Protein AF-A0A9W9MVW3-F1 (afdb_monomer)

Foldseek 3Di:
DDDPDPQCVQQVHDPLCPPQPLLVCCLVCQLVVNFQDDDFDADPVRATDDAFSDFAANPPPDPRSNPGHSGVVVNVVVVVVVVGHHDDDDDDDDDPVRSVVNSVSSVVSPPPDDPDDDDDDPDDDDDDDDDDDDDDDDDDDDDDDDPDDDDDDDDDDD

Sequence (158 aa):
MSLSDPLLDSYNCPAFLRCCNAYREYLVKTEAWELKLPLYTTNSAGEIIVYHGEVYCRVPGCKHNHVATSATNNLRQHLIRHGLHLPTSATGRLTQVRKDAAIRWYNSLFEAEEDDDEENSDEHDDAEDDHAGGNRAEEDDEEYAEDDDDEDYDEDDY

Secondary structure (DSSP, 8-state):
-----HHHHHTT--GGGTT-HHHHHHHHHHHTT---PPPPPB-TTSPBP--TT--S--STT-GGGSS--SSHHHHHHHHHHTT---PPPPPSPPPHHHHHHHHHHHHHTT--SSSS------------------------------------------

Organism: NCBI:txid2972119

Radius of gyration: 27.86 Å; Cα contacts (8 Å, |Δi|>4): 123; chains: 1; bounding box: 83×42×71 Å

Solvent-accessible surface area (backbone atoms only — not comparable to full-atom values): 10725 Å² total; per-residue (Å²): 132,87,79,79,53,71,73,48,66,66,40,65,52,48,78,85,48,74,82,35,64,43,51,53,48,52,55,55,30,25,56,68,68,72,48,84,73,68,72,78,50,62,49,99,86,67,24,44,64,77,53,81,70,44,25,55,41,61,56,87,93,45,79,36,42,47,41,70,36,63,28,38,68,56,36,55,56,52,41,46,75,73,71,49,55,60,65,81,81,80,85,76,84,83,52,68,70,61,51,53,52,29,52,52,54,40,44,59,78,70,70,76,89,81,90,86,83,83,80,87,75,92,75,89,80,91,78,90,82,92,80,88,86,79,92,79,90,79,90,77,89,84,86,86,81,84,83,84,77,87,79,88,85,81,84,90,84,136

Mean predicted aligned error: 15.28 Å

pLDDT: mean 78.99, std 17.85, range [40.34, 95.88]

Structure (mmCIF, N/CA/C/O backbone):
data_AF-A0A9W9MVW3-F1
#
_entry.id   AF-A0A9W9MVW3-F1
#
loop_
_atom_site.group_PDB
_atom_site.id
_atom_site.type_symbol
_atom_site.label_atom_id
_atom_site.label_alt_id
_atom_site.label_comp_id
_atom_site.label_asym_id
_atom_site.label_entity_id
_atom_site.label_seq_id
_atom_site.pdbx_PDB_ins_code
_atom_site.Cartn_x
_atom_site.Cartn_y
_atom_site.Cartn_z
_atom_site.occupancy
_atom_site.B_iso_or_equiv
_atom_site.auth_seq_id
_atom_site.auth_comp_id
_atom_site.auth_asym_id
_atom_site.auth_atom_id
_atom_site.pdbx_PDB_model_num
ATOM 1 N N . MET A 1 1 ? 12.558 25.563 -1.964 1.00 40.34 1 MET A N 1
ATOM 2 C CA . MET A 1 1 ? 12.762 25.140 -0.563 1.00 40.34 1 MET A CA 1
ATOM 3 C C . MET A 1 1 ? 11.754 24.042 -0.272 1.00 40.34 1 MET A C 1
ATOM 5 O O . MET A 1 1 ? 10.567 24.322 -0.361 1.00 40.34 1 MET A O 1
ATOM 9 N N . SER A 1 2 ? 12.194 22.798 -0.052 1.00 52.16 2 SER A N 1
ATOM 10 C CA . SER A 1 2 ? 11.273 21.706 0.298 1.00 52.16 2 SER A CA 1
ATOM 11 C C . SER A 1 2 ? 10.788 21.914 1.722 1.00 52.16 2 SER A C 1
ATOM 13 O O . SER A 1 2 ? 11.578 21.819 2.657 1.00 52.16 2 SER A O 1
ATOM 15 N N . LEU A 1 3 ? 9.505 22.223 1.870 1.00 53.84 3 LEU A N 1
ATOM 16 C CA . LEU A 1 3 ? 8.828 22.195 3.156 1.00 53.84 3 LEU A CA 1
ATOM 17 C C . LEU A 1 3 ? 8.681 20.723 3.540 1.00 53.84 3 LEU A C 1
ATOM 19 O O . LEU A 1 3 ? 7.892 19.994 2.940 1.00 53.84 3 LEU A O 1
ATOM 23 N N . SER A 1 4 ? 9.522 20.268 4.462 1.00 60.62 4 SER A N 1
ATOM 24 C CA . SER A 1 4 ? 9.394 18.948 5.065 1.00 60.62 4 SER A CA 1
ATOM 25 C C . SER A 1 4 ? 8.036 18.881 5.762 1.00 60.62 4 SER A C 1
ATOM 27 O O . SER A 1 4 ? 7.747 19.713 6.621 1.00 60.62 4 SER A O 1
ATOM 29 N N . ASP A 1 5 ? 7.187 17.943 5.350 1.00 71.69 5 ASP A N 1
ATOM 30 C CA . ASP A 1 5 ? 5.893 17.704 5.981 1.00 71.69 5 ASP A CA 1
ATOM 31 C C . ASP A 1 5 ? 6.130 16.816 7.219 1.00 71.69 5 ASP A C 1
ATOM 33 O O . ASP A 1 5 ? 6.525 15.655 7.049 1.00 71.69 5 ASP A O 1
ATOM 37 N N . PRO A 1 6 ? 5.935 17.328 8.453 1.00 73.31 6 PRO A N 1
ATOM 38 C CA . PRO A 1 6 ? 6.251 16.596 9.681 1.00 73.31 6 PRO A CA 1
ATOM 39 C C . PRO A 1 6 ? 5.527 15.250 9.782 1.00 73.31 6 PRO A C 1
ATOM 41 O O . PRO A 1 6 ? 6.050 14.309 10.379 1.00 73.31 6 PRO A O 1
ATOM 44 N N . LEU A 1 7 ? 4.341 15.148 9.172 1.00 75.19 7 LEU A N 1
ATOM 45 C CA . LEU A 1 7 ? 3.565 13.915 9.118 1.00 75.19 7 LEU A CA 1
ATOM 46 C C . LEU A 1 7 ? 4.308 12.845 8.307 1.00 75.19 7 LEU A C 1
ATOM 48 O O . LEU A 1 7 ? 4.457 11.707 8.745 1.00 75.19 7 LEU A O 1
ATOM 52 N N . LEU A 1 8 ? 4.822 13.215 7.133 1.00 76.12 8 LEU A N 1
ATOM 53 C CA . LEU A 1 8 ? 5.502 12.291 6.225 1.00 76.12 8 LEU A CA 1
ATOM 54 C C . LEU A 1 8 ? 6.859 11.831 6.765 1.00 76.12 8 LEU A C 1
ATOM 56 O O . LEU A 1 8 ? 7.265 10.691 6.523 1.00 76.12 8 LEU A O 1
ATOM 60 N N . ASP A 1 9 ? 7.547 12.690 7.509 1.00 74.38 9 ASP A N 1
ATOM 61 C CA . ASP A 1 9 ? 8.851 12.361 8.082 1.00 74.38 9 ASP A CA 1
ATOM 62 C C . ASP A 1 9 ? 8.751 11.380 9.268 1.00 74.38 9 ASP A C 1
ATOM 64 O O . ASP A 1 9 ? 9.684 10.609 9.496 1.00 74.38 9 ASP A O 1
ATOM 68 N N . SER A 1 10 ? 7.605 11.313 9.960 1.00 75.81 10 SER A N 1
ATOM 69 C CA . SER A 1 10 ? 7.355 10.353 11.052 1.00 75.81 10 SER A CA 1
ATOM 70 C C . SER A 1 10 ? 7.293 8.888 10.577 1.00 75.81 10 SER A C 1
ATOM 72 O O . SER A 1 10 ? 7.717 7.968 11.281 1.00 75.81 10 SER A O 1
ATOM 74 N N . TYR A 1 11 ? 6.815 8.653 9.350 1.00 77.00 11 TYR A N 1
ATOM 75 C CA . TYR A 1 11 ? 6.490 7.313 8.836 1.00 77.00 11 TYR A CA 1
ATOM 76 C C . TYR A 1 11 ? 7.541 6.713 7.889 1.00 77.00 11 TYR A C 1
ATOM 78 O O . TYR A 1 11 ? 7.239 5.778 7.146 1.00 77.00 11 TYR A O 1
ATOM 86 N N . ASN A 1 12 ? 8.771 7.246 7.873 1.00 82.38 12 ASN A N 1
ATOM 87 C CA . ASN A 1 12 ? 9.794 6.880 6.879 1.00 82.38 12 ASN A CA 1
ATOM 88 C C . ASN A 1 12 ? 9.239 6.924 5.439 1.00 82.38 12 ASN A C 1
ATOM 90 O O . ASN A 1 12 ? 9.456 6.001 4.646 1.00 82.38 12 ASN A O 1
ATOM 94 N N . CYS A 1 13 ? 8.485 7.983 5.113 1.00 86.12 13 CYS A N 1
ATOM 95 C CA . CYS A 1 13 ? 7.816 8.118 3.824 1.00 86.12 13 CYS A CA 1
ATOM 96 C C . CYS A 1 13 ? 8.815 7.989 2.656 1.00 86.12 13 CYS A C 1
ATOM 98 O O . CYS A 1 13 ? 9.792 8.747 2.587 1.00 86.12 13 CYS A O 1
ATOM 100 N N . PRO A 1 14 ? 8.579 7.068 1.702 1.00 88.50 14 PRO A N 1
ATOM 101 C CA . PRO A 1 14 ? 9.372 6.989 0.485 1.00 88.50 14 PRO A CA 1
ATOM 102 C C . PRO A 1 14 ? 9.363 8.314 -0.282 1.00 88.50 14 PRO A C 1
ATOM 104 O O . PRO A 1 14 ? 8.310 8.894 -0.530 1.00 88.50 14 PRO A O 1
ATOM 107 N N . ALA A 1 15 ? 10.533 8.766 -0.743 1.00 89.56 15 ALA A N 1
ATOM 108 C CA . ALA A 1 15 ? 10.671 10.070 -1.400 1.00 89.56 15 ALA A CA 1
ATOM 109 C C . ALA A 1 15 ? 9.714 10.271 -2.592 1.00 89.56 15 ALA A C 1
ATOM 111 O O . ALA A 1 15 ? 9.224 11.377 -2.796 1.00 89.56 15 ALA A O 1
ATOM 112 N N . PHE A 1 16 ? 9.410 9.206 -3.344 1.00 90.94 16 PHE A N 1
ATOM 113 C CA . PHE A 1 16 ? 8.503 9.268 -4.495 1.00 90.94 16 PHE A CA 1
ATOM 114 C C . PHE A 1 16 ? 7.023 9.455 -4.111 1.00 90.94 16 PHE A C 1
ATOM 116 O O . PHE A 1 16 ? 6.242 9.897 -4.944 1.00 90.94 16 PHE A O 1
ATOM 123 N N . LEU A 1 17 ? 6.641 9.158 -2.864 1.00 92.88 17 LEU A N 1
ATOM 124 C CA . LEU A 1 17 ? 5.278 9.349 -2.355 1.00 92.88 17 LEU A CA 1
ATOM 125 C C . LEU A 1 17 ? 5.074 10.716 -1.697 1.00 92.88 17 LEU A C 1
ATOM 127 O O . LEU A 1 17 ? 3.940 11.092 -1.419 1.00 92.88 17 LEU A O 1
ATOM 131 N N . ARG A 1 18 ? 6.134 11.508 -1.485 1.00 89.75 18 ARG A N 1
ATOM 132 C CA . ARG A 1 18 ? 6.011 12.832 -0.847 1.00 89.75 18 ARG A CA 1
ATOM 133 C C . ARG A 1 18 ? 5.135 13.811 -1.631 1.00 89.75 18 ARG A C 1
ATOM 135 O O . ARG A 1 18 ? 4.505 14.679 -1.027 1.00 89.75 18 ARG A O 1
ATOM 142 N N . CYS A 1 19 ? 5.080 13.661 -2.952 1.00 87.50 19 CYS A N 1
ATOM 143 C CA . CYS A 1 19 ? 4.240 14.470 -3.836 1.00 87.50 19 CYS A CA 1
ATOM 144 C C . CYS A 1 19 ? 2.888 13.809 -4.162 1.00 87.50 19 CYS A C 1
ATOM 146 O O . CYS A 1 19 ? 2.139 14.344 -4.969 1.00 87.50 19 CYS A O 1
ATOM 148 N N . CYS A 1 20 ? 2.575 12.649 -3.575 1.00 91.69 20 CYS A N 1
ATOM 149 C CA . CYS A 1 20 ? 1.311 11.952 -3.795 1.00 91.69 20 CYS A CA 1
ATOM 150 C C . CYS A 1 20 ? 0.286 12.400 -2.742 1.00 91.69 20 CYS A C 1
ATOM 152 O O . CYS A 1 20 ? 0.430 12.082 -1.560 1.00 91.69 20 CYS A O 1
ATOM 154 N N . ASN A 1 21 ? -0.749 13.136 -3.162 1.00 92.88 21 ASN A N 1
ATOM 155 C CA . ASN A 1 21 ? -1.808 13.598 -2.256 1.00 92.88 21 ASN A CA 1
ATOM 156 C C . ASN A 1 21 ? -2.607 12.428 -1.674 1.00 92.88 21 ASN A C 1
ATOM 158 O O . ASN A 1 21 ? -2.813 12.386 -0.464 1.00 92.88 21 ASN A O 1
ATOM 162 N N . ALA A 1 22 ? -2.942 11.428 -2.495 1.00 94.44 22 ALA A N 1
ATOM 163 C CA . ALA A 1 22 ? -3.638 10.228 -2.038 1.00 94.44 22 ALA A CA 1
ATOM 164 C C . ALA A 1 22 ? -2.871 9.491 -0.925 1.00 94.44 22 ALA A C 1
ATOM 166 O O . ALA A 1 22 ? -3.473 9.002 0.024 1.00 94.44 22 ALA A O 1
ATOM 167 N N . TYR A 1 23 ? -1.533 9.474 -0.966 1.00 94.69 23 TYR A N 1
ATOM 168 C CA . TYR A 1 23 ? -0.738 8.905 0.126 1.00 94.69 23 TYR A CA 1
ATOM 169 C C . TYR A 1 23 ? -0.901 9.683 1.442 1.00 94.69 23 TYR A C 1
ATOM 171 O O . TYR A 1 23 ? -1.016 9.081 2.509 1.00 94.69 23 TYR A O 1
ATOM 179 N N . ARG A 1 24 ? -0.937 11.021 1.382 1.00 92.19 24 ARG A N 1
ATOM 180 C CA . ARG A 1 24 ? -1.170 11.863 2.569 1.00 92.19 24 ARG A CA 1
ATOM 181 C C . ARG A 1 24 ? -2.562 11.626 3.142 1.00 92.19 24 ARG A C 1
ATOM 183 O O . ARG A 1 24 ? -2.697 11.437 4.348 1.00 92.19 24 ARG A O 1
ATOM 190 N N . GLU A 1 25 ? -3.573 11.587 2.281 1.00 94.00 25 GLU A N 1
ATOM 191 C CA . GLU A 1 25 ? -4.946 11.296 2.689 1.00 94.00 25 GLU A CA 1
ATOM 192 C C . GLU A 1 25 ? -5.083 9.900 3.287 1.00 94.00 25 GLU A C 1
ATOM 194 O O . GLU A 1 25 ? -5.740 9.742 4.311 1.00 94.00 25 GLU A O 1
ATOM 199 N N . TYR A 1 26 ? -4.411 8.903 2.711 1.00 94.94 26 TYR A N 1
ATOM 200 C CA . TYR A 1 26 ? -4.359 7.549 3.253 1.00 94.94 26 TYR A CA 1
ATOM 201 C C . TYR A 1 26 ? -3.841 7.537 4.696 1.00 94.94 26 TYR A C 1
ATOM 203 O O . TYR A 1 26 ? -4.440 6.871 5.538 1.00 94.94 26 TYR A O 1
ATOM 211 N N . LEU A 1 27 ? -2.784 8.294 5.011 1.00 93.38 27 LEU A N 1
ATOM 212 C CA . LEU A 1 27 ? -2.266 8.384 6.380 1.00 93.38 27 LEU A CA 1
ATOM 213 C C . LEU A 1 27 ? -3.302 8.991 7.335 1.00 93.38 27 LEU A C 1
ATOM 215 O O . LEU A 1 27 ? -3.652 8.380 8.341 1.00 93.38 27 LEU A O 1
ATOM 219 N N . VAL A 1 28 ? -3.836 10.162 6.987 1.00 92.56 28 VAL A N 1
ATOM 220 C CA . VAL A 1 28 ? -4.758 10.905 7.859 1.00 92.56 28 VAL A CA 1
ATOM 221 C C . VAL A 1 28 ? -6.084 10.165 8.039 1.00 92.56 28 VAL A C 1
ATOM 223 O O . VAL A 1 28 ? -6.513 9.927 9.167 1.00 92.56 28 VAL A O 1
ATOM 226 N N . LYS A 1 29 ? -6.726 9.753 6.941 1.00 93.81 29 LYS A N 1
ATOM 227 C CA . LYS A 1 29 ? -8.059 9.141 6.977 1.00 93.81 29 LYS A CA 1
ATOM 228 C C . LYS A 1 29 ? -8.038 7.732 7.570 1.00 93.81 29 LYS A C 1
ATOM 230 O O . LYS A 1 29 ? -9.004 7.340 8.219 1.00 93.81 29 LYS A O 1
ATOM 235 N N . THR A 1 30 ? -6.952 6.966 7.409 1.00 92.62 30 THR A N 1
ATOM 236 C CA . THR A 1 30 ? -6.856 5.643 8.056 1.00 92.62 30 THR A CA 1
ATOM 237 C C . THR A 1 30 ? -6.719 5.776 9.572 1.00 92.62 30 THR A C 1
ATOM 239 O O . THR A 1 30 ? -7.391 5.051 10.308 1.00 92.62 30 THR A O 1
ATOM 242 N N . GLU A 1 31 ? -5.892 6.712 10.051 1.00 91.06 31 GLU A N 1
ATOM 243 C CA . GLU A 1 31 ? -5.738 6.992 11.486 1.00 91.06 31 GLU A CA 1
ATOM 244 C C . GLU A 1 31 ? -7.036 7.535 12.107 1.00 91.06 31 GLU A C 1
ATOM 246 O O . GLU A 1 31 ? -7.389 7.161 13.226 1.00 91.06 31 GLU A O 1
ATOM 251 N N . ALA A 1 32 ? -7.785 8.347 11.354 1.00 92.00 32 ALA A N 1
ATOM 252 C CA . ALA A 1 32 ? -9.082 8.893 11.752 1.00 92.00 32 ALA A CA 1
ATOM 253 C C . ALA A 1 32 ? -10.256 7.899 11.657 1.00 92.00 32 ALA A C 1
ATOM 255 O O . ALA A 1 32 ? -11.366 8.246 12.049 1.00 92.00 32 ALA A O 1
ATOM 256 N N . TRP A 1 33 ? -10.031 6.666 11.183 1.00 90.44 33 TRP A N 1
ATOM 257 C CA . TRP A 1 33 ? -11.080 5.661 10.925 1.00 90.44 33 TRP A CA 1
ATOM 258 C C . TRP A 1 33 ? -12.087 6.061 9.830 1.00 90.44 33 TRP A C 1
ATOM 260 O O . TRP A 1 33 ? -13.163 5.475 9.722 1.00 90.44 33 TRP A O 1
ATOM 270 N N . GLU A 1 34 ? -11.725 7.028 8.992 1.00 92.06 34 GLU A N 1
ATOM 271 C CA . GLU A 1 34 ? -12.550 7.548 7.896 1.00 92.06 34 GLU A CA 1
ATOM 272 C C . GLU A 1 34 ? -12.309 6.799 6.578 1.00 92.06 34 GLU A C 1
ATOM 274 O O . GLU A 1 34 ? -13.133 6.863 5.669 1.00 92.06 34 GLU A O 1
ATOM 279 N N . LEU A 1 35 ? -11.200 6.059 6.471 1.00 91.44 35 LEU A N 1
ATOM 280 C CA . LEU A 1 35 ? -10.879 5.235 5.307 1.00 91.44 35 LEU A CA 1
ATOM 281 C C . LEU A 1 35 ? -11.019 3.746 5.622 1.00 91.44 35 LEU A C 1
ATOM 283 O O . LEU A 1 35 ? -10.341 3.208 6.500 1.00 91.44 35 LEU A O 1
ATOM 287 N N . LYS A 1 36 ? -11.857 3.052 4.846 1.00 89.75 36 LYS A N 1
ATOM 288 C CA . LYS A 1 36 ? -11.929 1.587 4.856 1.00 89.75 36 LYS A CA 1
ATOM 289 C C . LYS A 1 36 ? -10.895 1.029 3.886 1.00 89.75 36 LYS A C 1
ATOM 291 O O . LYS A 1 36 ? -11.045 1.154 2.675 1.00 89.75 36 LYS A O 1
ATOM 296 N N . LEU A 1 37 ? -9.850 0.397 4.415 1.00 92.06 37 LEU A N 1
ATOM 297 C CA . LEU A 1 37 ? -8.820 -0.204 3.572 1.00 92.06 37 LEU A CA 1
ATOM 298 C C . LEU A 1 37 ? -9.324 -1.494 2.903 1.00 92.06 37 LEU A C 1
ATOM 300 O O . LEU A 1 37 ? -9.917 -2.338 3.581 1.00 92.06 37 LEU A O 1
ATOM 304 N N . PRO A 1 38 ? -9.042 -1.695 1.603 1.00 93.12 38 PRO A N 1
ATOM 305 C CA . PRO A 1 38 ? -9.415 -2.914 0.902 1.00 93.12 38 PRO A CA 1
ATOM 306 C C . PRO A 1 38 ? -8.622 -4.115 1.424 1.00 93.12 38 PRO A C 1
ATOM 308 O O . PRO A 1 38 ? -7.483 -3.987 1.887 1.00 93.12 38 PRO A O 1
ATOM 311 N N . LEU A 1 39 ? -9.196 -5.310 1.290 1.00 92.50 39 LEU A N 1
ATOM 312 C CA . LEU A 1 39 ? -8.501 -6.552 1.625 1.00 92.50 39 LEU A CA 1
ATOM 313 C C . LEU A 1 39 ? -7.216 -6.721 0.800 1.00 92.50 39 LEU A C 1
ATOM 315 O O . LEU A 1 39 ? -7.035 -6.136 -0.271 1.00 92.50 39 LEU A O 1
ATOM 319 N N . TYR A 1 40 ? -6.297 -7.532 1.319 1.00 94.88 40 TYR A N 1
ATOM 320 C CA . TYR A 1 40 ? -5.069 -7.856 0.606 1.00 94.88 40 TYR A CA 1
ATOM 321 C C . TYR A 1 40 ? -5.365 -8.634 -0.679 1.00 94.88 40 TYR A C 1
ATOM 323 O O . TYR A 1 40 ? -6.052 -9.654 -0.658 1.00 94.88 40 TYR A O 1
ATOM 331 N N . THR A 1 41 ? -4.783 -8.176 -1.784 1.00 93.56 41 THR A N 1
ATOM 332 C CA . THR A 1 41 ? -4.707 -8.929 -3.036 1.00 93.56 41 THR A CA 1
ATOM 333 C C . THR A 1 41 ? -3.468 -9.822 -3.031 1.00 93.56 41 THR A C 1
ATOM 335 O O . THR A 1 41 ? -2.488 -9.555 -2.324 1.00 93.56 41 THR A O 1
ATOM 338 N N . THR A 1 42 ? -3.512 -10.903 -3.807 1.00 94.75 42 THR A N 1
ATOM 339 C CA . THR A 1 42 ? -2.396 -11.845 -3.953 1.00 94.75 42 THR A CA 1
ATOM 340 C C . THR A 1 42 ? -1.805 -11.782 -5.355 1.00 94.75 42 THR A C 1
ATOM 342 O O . THR A 1 42 ? -2.486 -11.446 -6.323 1.00 94.75 42 THR A O 1
ATOM 345 N N . ASN A 1 43 ? -0.507 -12.059 -5.462 1.00 92.62 43 ASN A N 1
ATOM 346 C CA . ASN A 1 43 ? 0.172 -12.222 -6.742 1.00 92.62 43 ASN A CA 1
ATOM 347 C C . ASN A 1 43 ? -0.094 -13.623 -7.332 1.00 92.62 43 ASN A C 1
ATOM 349 O O . ASN A 1 43 ? -0.757 -14.462 -6.723 1.00 92.62 43 ASN A O 1
ATOM 353 N N . SER A 1 44 ? 0.474 -13.908 -8.506 1.00 92.44 44 SER A N 1
ATOM 354 C CA . SER A 1 44 ? 0.355 -15.217 -9.167 1.00 92.44 44 SER A CA 1
ATOM 355 C C . SER A 1 44 ? 0.923 -16.394 -8.359 1.00 92.44 44 SER A C 1
ATOM 357 O O . SER A 1 44 ? 0.579 -17.538 -8.640 1.00 92.44 44 SER A O 1
ATOM 359 N N . ALA A 1 45 ? 1.764 -16.132 -7.356 1.00 92.12 45 ALA A N 1
ATOM 360 C CA . ALA A 1 45 ? 2.307 -17.132 -6.439 1.00 92.12 45 ALA A CA 1
ATOM 361 C C . ALA A 1 45 ? 1.461 -17.306 -5.158 1.00 92.12 45 ALA A C 1
ATOM 363 O O . ALA A 1 45 ? 1.840 -18.070 -4.274 1.00 92.12 45 ALA A O 1
ATOM 364 N N . GLY A 1 46 ? 0.324 -16.609 -5.036 1.00 92.50 46 GLY A N 1
ATOM 365 C CA . GLY A 1 46 ? -0.523 -16.639 -3.841 1.00 92.50 46 GLY A CA 1
ATOM 366 C C . GLY A 1 46 ? 0.038 -15.841 -2.658 1.00 92.50 46 GLY A C 1
ATOM 367 O O . GLY A 1 46 ? -0.451 -15.973 -1.538 1.00 92.50 46 GLY A O 1
ATOM 368 N N . GLU A 1 47 ? 1.059 -15.013 -2.880 1.00 94.88 47 GLU A N 1
ATOM 369 C CA . GLU A 1 47 ? 1.656 -14.165 -1.851 1.00 94.88 47 GLU A CA 1
ATOM 370 C C . GLU A 1 47 ? 0.967 -12.802 -1.822 1.00 94.88 47 GLU A C 1
ATOM 372 O O . GLU A 1 47 ? 0.612 -12.236 -2.857 1.00 94.88 47 GLU A O 1
ATOM 377 N N . ILE A 1 48 ? 0.818 -12.235 -0.630 1.00 95.25 48 ILE A N 1
ATOM 378 C CA . ILE A 1 48 ? 0.147 -10.952 -0.444 1.00 95.25 48 ILE A CA 1
ATOM 379 C C . ILE A 1 48 ? 0.987 -9.794 -0.974 1.00 95.25 48 ILE A C 1
ATOM 381 O O . ILE A 1 48 ? 2.179 -9.656 -0.673 1.00 95.25 48 ILE A O 1
ATOM 385 N N . ILE A 1 49 ? 0.324 -8.912 -1.719 1.00 94.00 49 ILE A N 1
ATOM 386 C CA . ILE A 1 49 ? 0.911 -7.689 -2.249 1.00 94.00 49 ILE A CA 1
ATOM 387 C C . ILE A 1 49 ? 0.822 -6.591 -1.187 1.00 94.00 49 ILE A C 1
ATOM 389 O O . ILE A 1 49 ? -0.261 -6.196 -0.756 1.00 94.00 49 ILE A O 1
ATOM 393 N N . VAL A 1 50 ? 1.993 -6.093 -0.788 1.00 94.12 50 VAL A N 1
ATOM 394 C CA . VAL A 1 50 ? 2.151 -4.913 0.070 1.00 94.12 50 VAL A CA 1
ATOM 395 C C . VAL A 1 50 ? 2.932 -3.871 -0.714 1.00 94.12 50 VAL A C 1
ATOM 397 O O . VAL A 1 50 ? 4.090 -4.108 -1.078 1.00 94.12 50 VAL A O 1
ATOM 400 N N . TYR A 1 51 ? 2.301 -2.735 -0.975 1.00 93.94 51 TYR A N 1
ATOM 401 C CA . TYR A 1 51 ? 2.883 -1.606 -1.676 1.00 93.94 51 TYR A CA 1
ATOM 402 C C . TYR A 1 51 ? 3.837 -0.825 -0.771 1.00 93.94 51 TYR A C 1
ATOM 404 O O . TYR A 1 51 ? 3.749 -0.818 0.459 1.00 93.94 51 TYR A O 1
ATOM 412 N N . HIS A 1 52 ? 4.809 -0.163 -1.394 1.00 92.12 52 HIS A N 1
ATOM 413 C CA . HIS A 1 52 ? 5.754 0.672 -0.663 1.00 92.12 52 HIS A CA 1
ATOM 414 C C . HIS A 1 52 ? 5.033 1.863 -0.023 1.00 92.12 52 HIS A C 1
ATOM 416 O O . 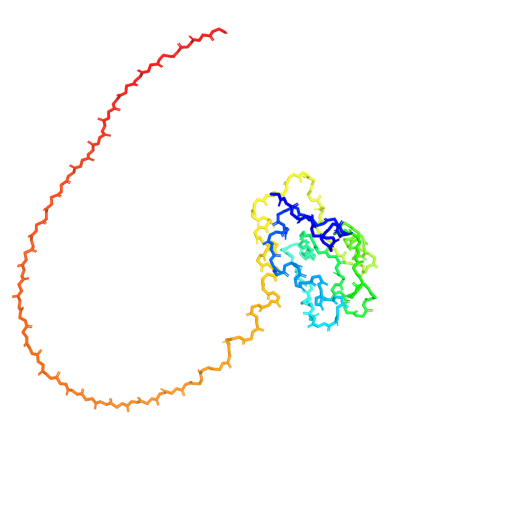HIS A 1 52 ? 4.164 2.468 -0.646 1.00 92.12 52 HIS A O 1
ATOM 422 N N . GLY A 1 53 ? 5.408 2.198 1.212 1.00 92.62 53 GLY A N 1
ATOM 423 C CA . GLY A 1 53 ? 4.745 3.237 2.002 1.00 92.62 53 GLY A CA 1
ATOM 424 C C . GLY A 1 53 ? 3.568 2.723 2.832 1.00 92.62 53 GLY A C 1
ATOM 425 O O . GLY A 1 53 ? 3.127 3.433 3.726 1.00 92.62 53 GLY A O 1
ATOM 426 N N . GLU A 1 54 ? 3.090 1.487 2.620 1.00 94.69 54 GLU A N 1
ATOM 427 C CA . GLU A 1 54 ? 2.034 0.945 3.476 1.00 94.69 54 GLU A CA 1
ATOM 428 C C . GLU A 1 54 ? 2.551 0.827 4.915 1.00 94.69 54 GLU A C 1
ATOM 430 O O . GLU A 1 54 ? 3.674 0.365 5.153 1.00 94.69 54 GLU A O 1
ATOM 435 N N . VAL A 1 55 ? 1.720 1.253 5.865 1.00 95.06 55 VAL A N 1
ATOM 436 C CA . VAL A 1 55 ? 2.034 1.311 7.302 1.00 95.06 55 VAL A CA 1
ATOM 437 C C . VAL A 1 55 ? 0.906 0.781 8.186 1.00 95.06 55 VAL A C 1
ATOM 439 O O . VAL A 1 55 ? 1.181 0.443 9.336 1.00 95.06 55 VAL A O 1
ATOM 442 N N . TYR A 1 56 ? -0.317 0.634 7.668 1.00 95.56 56 TYR A N 1
ATOM 443 C CA . TYR A 1 56 ? -1.455 0.068 8.395 1.00 95.56 56 TYR A CA 1
ATOM 444 C C . TYR A 1 56 ? -1.717 -1.385 7.982 1.00 95.56 56 TYR A C 1
ATOM 446 O O . TYR A 1 56 ? -1.507 -1.787 6.837 1.00 95.56 56 TYR A O 1
ATOM 454 N N . CYS A 1 57 ? -2.175 -2.194 8.933 1.00 95.88 57 CYS A N 1
ATOM 455 C CA . CYS A 1 57 ? -2.489 -3.602 8.725 1.00 95.88 57 CYS A CA 1
ATOM 456 C C . CYS A 1 57 ? -3.923 -3.787 8.233 1.00 95.88 57 CYS A C 1
ATOM 458 O O . CYS A 1 57 ? -4.868 -3.497 8.954 1.00 95.88 57 CYS A O 1
ATOM 460 N N . ARG A 1 58 ? -4.109 -4.375 7.052 1.00 95.19 58 ARG A N 1
ATOM 461 C CA . ARG A 1 58 ? -5.443 -4.560 6.449 1.00 95.19 58 ARG A CA 1
ATOM 462 C C . ARG A 1 58 ? -6.152 -5.843 6.905 1.00 95.19 58 ARG A C 1
ATOM 464 O O . ARG A 1 58 ? -7.227 -6.165 6.414 1.00 95.19 58 ARG A O 1
ATOM 471 N N . VAL A 1 59 ? -5.568 -6.582 7.855 1.00 94.06 59 VAL A N 1
ATOM 472 C CA . VAL A 1 59 ? -6.194 -7.780 8.437 1.00 94.06 59 VAL A CA 1
ATOM 473 C C . VAL A 1 59 ? -7.373 -7.364 9.326 1.00 94.06 59 VAL A C 1
ATOM 475 O O . VAL A 1 59 ? -7.161 -6.596 10.274 1.00 94.06 59 VAL A O 1
ATOM 478 N N . PRO A 1 60 ? -8.594 -7.880 9.080 1.00 91.44 60 PRO A N 1
ATOM 479 C CA . PRO A 1 60 ? -9.762 -7.561 9.893 1.00 91.44 60 PRO A CA 1
ATOM 480 C C . PRO A 1 60 ? -9.528 -7.843 11.381 1.00 91.44 60 PRO A C 1
ATOM 482 O O . PRO A 1 60 ? -9.025 -8.901 11.757 1.00 91.44 60 PRO A O 1
ATOM 485 N N . GLY A 1 61 ? -9.886 -6.884 12.237 1.00 89.81 61 GLY A N 1
ATOM 486 C CA . GLY A 1 61 ? -9.742 -7.006 13.691 1.00 89.81 61 GLY A CA 1
ATOM 487 C C . GLY A 1 61 ? -8.315 -6.826 14.224 1.00 89.81 61 GLY A C 1
ATOM 488 O O . GLY A 1 61 ? -8.089 -6.984 15.426 1.00 89.81 61 GLY A O 1
ATOM 489 N N . CYS A 1 62 ? -7.337 -6.477 13.380 1.00 93.38 62 CYS A N 1
ATOM 490 C CA . CYS A 1 62 ? -6.003 -6.147 13.866 1.00 93.38 62 CYS A CA 1
ATOM 491 C C . CYS A 1 62 ? -5.962 -4.751 14.508 1.00 93.38 62 CYS A C 1
ATOM 493 O O . CYS A 1 62 ? -6.456 -3.775 13.952 1.00 93.38 62 CYS A O 1
ATOM 495 N N . LYS A 1 63 ? -5.273 -4.625 15.650 1.00 89.50 63 LYS A N 1
ATOM 496 C CA . LYS A 1 63 ? -5.032 -3.328 16.313 1.00 89.50 63 LYS A CA 1
ATOM 497 C C . LYS A 1 63 ? -4.258 -2.336 15.436 1.00 89.50 63 LYS A C 1
ATOM 499 O O . LYS A 1 63 ? -4.448 -1.135 15.565 1.00 89.50 63 LYS A O 1
ATOM 504 N N . HIS A 1 64 ? -3.407 -2.836 14.540 1.00 91.94 64 HIS A N 1
ATOM 505 C CA . HIS A 1 64 ? -2.622 -2.011 13.619 1.00 91.94 64 HIS A CA 1
ATOM 506 C C . HIS A 1 64 ? -3.408 -1.601 12.365 1.00 91.94 64 HIS A C 1
ATOM 508 O O . HIS A 1 64 ? 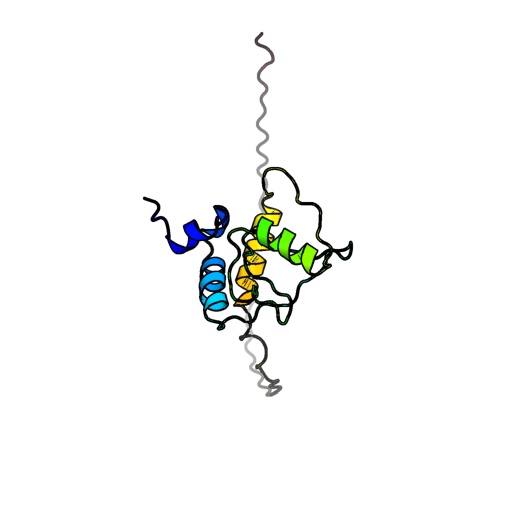-2.813 -1.060 11.440 1.00 91.94 64 HIS A O 1
ATOM 514 N N . ASN A 1 65 ? -4.722 -1.856 12.301 1.00 92.19 65 ASN A N 1
ATOM 515 C CA . ASN A 1 65 ? -5.555 -1.388 11.189 1.00 92.19 65 ASN A CA 1
ATOM 516 C C . ASN A 1 65 ? -5.667 0.141 11.144 1.00 92.19 65 ASN A C 1
ATOM 518 O O . ASN A 1 65 ? -5.691 0.707 10.062 1.00 92.19 65 ASN A O 1
ATOM 522 N N . HIS A 1 66 ? -5.593 0.794 12.308 1.00 90.25 66 HIS A N 1
ATOM 523 C CA . HIS A 1 66 ? -5.640 2.258 12.439 1.00 90.25 66 HIS A CA 1
ATOM 524 C C . HIS A 1 66 ? -4.446 2.833 13.209 1.00 90.25 66 HIS A C 1
ATOM 526 O O . HIS A 1 66 ? -4.337 4.037 13.400 1.00 90.25 66 HIS A O 1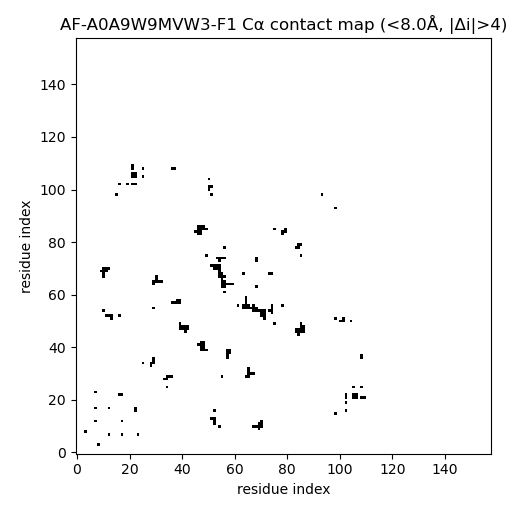
ATOM 532 N N . VAL A 1 67 ? -3.529 1.970 13.656 1.00 90.81 67 VAL A N 1
ATOM 533 C CA . VAL A 1 67 ? -2.278 2.375 14.304 1.00 90.81 67 VAL A CA 1
ATOM 534 C C . VAL A 1 67 ? -1.140 2.104 13.337 1.00 90.81 67 VAL A C 1
ATOM 536 O O . VAL A 1 67 ? -0.817 0.945 13.060 1.00 90.81 67 VAL A O 1
ATOM 539 N N . ALA A 1 68 ? -0.543 3.179 12.828 1.00 90.94 68 ALA A N 1
ATOM 540 C CA . ALA A 1 68 ? 0.537 3.099 11.864 1.00 90.94 68 ALA A CA 1
ATOM 541 C C . ALA A 1 68 ? 1.758 2.399 12.463 1.00 90.94 68 ALA A C 1
ATOM 543 O O . ALA A 1 68 ? 2.202 2.670 13.581 1.00 90.94 68 ALA A O 1
ATOM 544 N N . THR A 1 69 ? 2.350 1.514 11.675 1.00 91.31 69 THR A N 1
ATOM 545 C CA . THR A 1 69 ? 3.707 1.034 11.914 1.00 91.31 69 THR A CA 1
ATOM 546 C C . THR A 1 69 ? 4.714 2.063 11.399 1.00 91.31 69 THR A C 1
ATOM 548 O O . THR A 1 69 ? 4.451 2.793 10.451 1.00 91.31 69 THR A O 1
ATOM 551 N N . SER A 1 70 ? 5.908 2.124 11.989 1.00 87.38 70 SER A N 1
ATOM 552 C CA . SER A 1 70 ? 6.895 3.160 11.626 1.00 87.38 70 SER A CA 1
ATOM 553 C C . SER A 1 70 ? 7.488 3.022 10.214 1.00 87.38 70 SER A C 1
ATOM 555 O O . SER A 1 70 ? 8.191 3.925 9.764 1.00 87.38 70 SER A O 1
ATOM 557 N N . ALA A 1 71 ? 7.296 1.871 9.558 1.00 88.94 71 ALA A N 1
ATOM 558 C CA . ALA A 1 71 ? 7.814 1.581 8.223 1.00 88.94 71 ALA A CA 1
ATOM 559 C C . ALA A 1 71 ? 7.138 0.342 7.618 1.00 88.94 71 ALA A C 1
ATOM 561 O O . ALA A 1 71 ? 6.806 -0.607 8.332 1.00 88.94 71 ALA A O 1
ATOM 562 N N . THR A 1 72 ? 7.087 0.266 6.286 1.00 91.94 72 THR A N 1
ATOM 563 C CA . THR A 1 72 ? 6.540 -0.893 5.557 1.00 91.94 72 THR A CA 1
ATOM 564 C C . THR A 1 72 ? 7.224 -2.214 5.915 1.00 91.94 72 THR A C 1
ATOM 566 O O . THR A 1 72 ? 6.565 -3.245 5.986 1.00 91.94 72 THR A O 1
ATOM 569 N N . ASN A 1 73 ? 8.527 -2.226 6.212 1.00 91.31 73 ASN A N 1
ATOM 570 C CA . ASN A 1 73 ? 9.197 -3.456 6.657 1.00 91.31 73 ASN A CA 1
ATOM 571 C C . ASN A 1 73 ? 8.646 -3.979 7.993 1.00 91.31 73 ASN A C 1
ATOM 573 O O . ASN A 1 73 ? 8.512 -5.191 8.162 1.00 91.31 73 ASN A O 1
ATOM 577 N N . ASN A 1 74 ? 8.264 -3.082 8.906 1.00 92.69 74 ASN A N 1
ATOM 578 C CA . ASN A 1 74 ? 7.643 -3.460 10.174 1.00 92.69 74 ASN A CA 1
ATOM 579 C C . ASN A 1 74 ? 6.240 -4.023 9.934 1.00 92.69 74 ASN A C 1
ATOM 581 O O . ASN A 1 74 ? 5.888 -5.045 10.523 1.00 92.69 74 ASN A O 1
ATOM 585 N N . LEU A 1 75 ? 5.477 -3.424 9.012 1.00 94.31 75 LEU A N 1
ATOM 586 C CA . LEU A 1 75 ? 4.200 -3.976 8.563 1.00 94.31 75 LEU A CA 1
ATOM 587 C C . LEU A 1 75 ? 4.372 -5.386 7.980 1.00 94.31 75 LEU A C 1
ATOM 589 O O . LEU A 1 75 ? 3.652 -6.300 8.363 1.00 94.31 75 LEU A O 1
ATOM 593 N N . ARG A 1 76 ? 5.362 -5.609 7.110 1.00 94.31 76 ARG A N 1
ATOM 594 C CA . ARG A 1 76 ? 5.626 -6.936 6.524 1.00 94.31 76 ARG A CA 1
ATOM 595 C C . ARG A 1 76 ? 5.920 -7.983 7.596 1.00 94.31 76 ARG A C 1
ATOM 597 O O . ARG A 1 76 ? 5.326 -9.055 7.579 1.00 94.31 76 ARG A O 1
ATOM 604 N N . GLN A 1 77 ? 6.783 -7.665 8.561 1.00 94.44 77 GLN A N 1
ATOM 605 C CA . GLN A 1 77 ? 7.053 -8.554 9.697 1.00 94.44 77 GLN A CA 1
ATOM 606 C C . GLN A 1 77 ? 5.803 -8.807 10.545 1.00 94.44 77 GLN A C 1
ATOM 608 O O . GLN A 1 77 ? 5.589 -9.919 11.025 1.00 94.44 77 GLN A O 1
ATOM 613 N N . HIS A 1 78 ? 4.967 -7.786 10.725 1.00 95.38 78 HIS A N 1
ATOM 614 C CA . HIS A 1 78 ? 3.698 -7.910 11.424 1.00 95.38 78 HIS A CA 1
ATOM 615 C C . HIS A 1 78 ? 2.727 -8.854 10.691 1.00 95.38 78 HIS A C 1
ATOM 617 O O . HIS A 1 78 ? 2.117 -9.706 11.332 1.00 95.38 78 HIS A O 1
ATOM 623 N N . LEU A 1 79 ? 2.645 -8.788 9.361 1.00 95.12 79 LEU A N 1
ATOM 624 C CA . LEU A 1 79 ? 1.805 -9.675 8.549 1.00 95.12 79 LEU A CA 1
ATOM 625 C C . LEU A 1 79 ? 2.273 -11.137 8.589 1.00 95.12 79 LEU A C 1
ATOM 627 O O . LEU A 1 79 ? 1.442 -12.039 8.654 1.00 95.12 79 LEU A O 1
ATOM 631 N N . ILE A 1 80 ? 3.583 -11.388 8.670 1.00 94.56 80 ILE A N 1
ATOM 632 C CA . ILE A 1 80 ? 4.111 -12.748 8.890 1.00 94.56 80 ILE A CA 1
ATOM 633 C C . ILE A 1 80 ? 3.590 -13.328 10.217 1.00 94.56 80 ILE A C 1
ATOM 635 O O . ILE A 1 80 ? 3.267 -14.510 10.289 1.00 94.56 80 ILE A O 1
ATOM 639 N N . ARG A 1 81 ? 3.421 -12.505 11.265 1.00 94.69 81 ARG A N 1
ATOM 640 C CA . ARG A 1 81 ? 2.827 -12.950 12.546 1.00 94.69 81 ARG A CA 1
ATOM 641 C C . ARG A 1 81 ? 1.334 -13.270 12.439 1.00 94.69 81 ARG A C 1
ATOM 643 O O . ARG A 1 81 ? 0.831 -14.022 13.265 1.00 94.69 81 ARG A O 1
ATOM 650 N N . HIS A 1 82 ? 0.647 -12.732 11.431 1.00 94.06 82 HIS A N 1
ATOM 651 C CA . HIS A 1 82 ? -0.709 -13.145 11.066 1.00 94.06 82 HIS A CA 1
ATOM 652 C C . HIS A 1 82 ? -0.742 -14.459 10.262 1.00 94.06 82 HIS A C 1
ATOM 654 O O . HIS A 1 82 ? -1.826 -14.929 9.932 1.00 94.06 82 HIS A O 1
ATOM 660 N N . GLY A 1 83 ? 0.413 -15.064 9.957 1.00 93.56 83 GLY A N 1
ATOM 661 C CA . GLY A 1 83 ? 0.508 -16.280 9.145 1.00 93.56 83 GLY A CA 1
ATOM 662 C C . GLY A 1 83 ? 0.368 -16.025 7.644 1.00 93.56 83 GLY A C 1
ATOM 663 O O . GLY A 1 83 ? 0.111 -16.954 6.886 1.00 93.56 83 GLY A O 1
ATOM 664 N N . LEU A 1 84 ? 0.510 -14.771 7.209 1.00 93.69 84 LEU A N 1
ATOM 665 C CA . LEU A 1 84 ? 0.397 -14.394 5.806 1.00 93.69 84 LEU A CA 1
ATOM 666 C C . LEU A 1 84 ? 1.728 -14.617 5.085 1.00 93.69 84 LEU A C 1
ATOM 668 O O . LEU A 1 84 ? 2.795 -14.293 5.612 1.00 93.69 84 LEU A O 1
ATOM 672 N N . HIS A 1 85 ? 1.661 -15.136 3.860 1.00 93.56 85 HIS A N 1
ATOM 673 C CA . HIS A 1 85 ? 2.827 -15.286 2.995 1.00 93.56 85 HIS A CA 1
ATOM 674 C C . HIS A 1 85 ? 3.062 -14.006 2.196 1.00 93.56 85 HIS A C 1
ATOM 676 O O . HIS A 1 85 ? 2.145 -13.483 1.563 1.00 93.56 85 HIS A O 1
ATOM 682 N N . LEU A 1 86 ? 4.295 -13.501 2.229 1.00 92.88 86 LEU A N 1
ATOM 683 C CA . LEU A 1 86 ? 4.709 -12.306 1.502 1.00 92.88 86 LEU A CA 1
ATOM 684 C C . LEU A 1 86 ? 5.856 -12.641 0.549 1.00 92.88 86 LEU A C 1
ATOM 686 O O . LEU A 1 86 ? 6.714 -13.445 0.921 1.00 92.88 86 LEU A O 1
ATOM 690 N N . PRO A 1 87 ? 5.944 -11.945 -0.602 1.00 90.25 87 PRO A N 1
ATOM 691 C CA . PRO A 1 87 ? 7.087 -12.078 -1.492 1.00 90.25 87 PRO A CA 1
ATOM 692 C C . PRO A 1 87 ? 8.377 -11.743 -0.752 1.00 90.25 87 PRO A C 1
ATOM 694 O O . PRO A 1 87 ? 8.393 -10.900 0.149 1.00 90.25 87 PRO A O 1
ATOM 697 N N . THR A 1 88 ? 9.497 -12.334 -1.153 1.00 84.94 88 THR A N 1
ATOM 698 C CA . THR A 1 88 ? 10.791 -11.893 -0.617 1.00 84.94 88 THR A CA 1
ATOM 699 C C . THR A 1 88 ? 11.007 -10.422 -0.973 1.00 84.94 88 THR A C 1
ATOM 701 O O . THR A 1 88 ? 10.789 -10.001 -2.111 1.00 84.94 88 THR A O 1
ATOM 704 N N . SER A 1 89 ? 11.402 -9.608 0.009 1.00 76.69 89 SER A N 1
ATOM 705 C CA . SER A 1 89 ? 11.681 -8.195 -0.238 1.00 76.69 89 SER A CA 1
ATOM 706 C C . SER A 1 89 ? 12.838 -8.079 -1.222 1.00 76.69 89 SER A C 1
ATOM 708 O O . SER A 1 89 ? 13.955 -8.495 -0.911 1.00 76.69 89 SER A O 1
ATOM 710 N N . ALA A 1 90 ? 12.578 -7.507 -2.397 1.00 75.75 90 ALA A N 1
ATOM 711 C CA . ALA A 1 90 ? 13.641 -7.215 -3.343 1.00 75.75 90 ALA A CA 1
ATOM 712 C C . ALA A 1 90 ? 14.616 -6.218 -2.711 1.00 75.75 90 ALA A C 1
ATOM 714 O O . ALA A 1 90 ? 14.210 -5.153 -2.239 1.00 75.75 90 ALA A O 1
ATOM 715 N N . THR A 1 91 ? 15.892 -6.574 -2.694 1.00 76.00 91 THR A N 1
ATOM 716 C CA . THR A 1 91 ? 16.966 -5.677 -2.286 1.00 76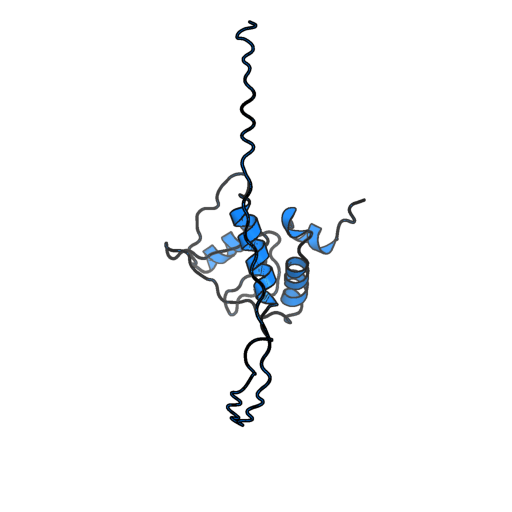.00 91 THR A CA 1
ATOM 717 C C . THR A 1 91 ? 17.310 -4.732 -3.438 1.00 76.00 91 THR A C 1
ATOM 719 O O . THR A 1 91 ? 17.243 -5.102 -4.609 1.00 76.00 91 THR A O 1
ATOM 722 N N . GLY A 1 92 ? 17.664 -3.488 -3.113 1.00 82.88 92 GLY A N 1
ATOM 723 C CA . GLY A 1 92 ? 18.104 -2.495 -4.096 1.00 82.88 92 GLY A CA 1
ATOM 724 C C . GLY A 1 92 ? 17.059 -1.441 -4.469 1.00 82.88 92 GLY A C 1
ATOM 725 O O . GLY A 1 92 ? 16.063 -1.227 -3.778 1.00 82.88 92 GLY A O 1
ATOM 726 N N . ARG A 1 93 ? 17.351 -0.705 -5.548 1.00 86.88 93 ARG A N 1
ATOM 727 C CA . ARG A 1 93 ? 16.562 0.454 -5.982 1.00 86.88 93 ARG A CA 1
ATOM 728 C C . ARG A 1 93 ? 15.203 0.009 -6.524 1.00 86.88 93 ARG A C 1
ATOM 730 O O . ARG A 1 93 ? 15.118 -0.883 -7.362 1.00 86.88 93 ARG A O 1
ATOM 737 N N . LEU A 1 94 ? 14.147 0.692 -6.089 1.00 89.31 94 LEU A N 1
ATOM 738 C CA . LEU A 1 94 ? 12.796 0.452 -6.584 1.00 89.31 94 LEU A CA 1
ATOM 739 C C . LEU A 1 94 ? 12.663 0.862 -8.059 1.00 89.31 94 LEU A C 1
ATOM 741 O O . LEU A 1 94 ? 12.996 1.997 -8.415 1.00 89.31 94 LEU A O 1
ATOM 745 N N . THR A 1 95 ? 12.156 -0.045 -8.897 1.00 92.25 95 THR A N 1
ATOM 746 C CA . THR A 1 95 ? 11.874 0.223 -10.316 1.00 92.25 95 THR A CA 1
ATOM 747 C C . THR A 1 95 ? 10.715 1.206 -10.473 1.00 92.25 95 THR A C 1
ATOM 749 O O . THR A 1 95 ? 9.851 1.295 -9.599 1.00 92.25 95 THR A O 1
ATOM 752 N N . GLN A 1 96 ? 10.677 1.935 -11.593 1.00 93.69 96 GLN A N 1
ATOM 753 C CA . GLN A 1 96 ? 9.615 2.912 -11.852 1.00 93.69 96 GLN A CA 1
ATOM 754 C C . GLN A 1 96 ? 8.229 2.252 -11.872 1.00 93.69 96 GLN A C 1
ATOM 756 O O . GLN A 1 96 ? 7.347 2.684 -11.143 1.00 93.69 96 GLN A O 1
ATOM 761 N N . VAL A 1 97 ? 8.105 1.095 -12.531 1.00 92.88 97 VAL A N 1
ATOM 762 C CA . VAL A 1 97 ? 6.876 0.280 -12.556 1.00 92.88 97 VAL A CA 1
ATOM 763 C C . VAL A 1 97 ? 6.321 0.001 -11.154 1.00 92.88 97 VAL A C 1
ATOM 765 O O . VAL A 1 97 ? 5.116 0.070 -10.934 1.00 92.88 97 VAL A O 1
ATOM 768 N N . ARG A 1 98 ? 7.183 -0.291 -10.171 1.00 91.81 98 ARG A N 1
ATOM 769 C CA . ARG A 1 98 ? 6.737 -0.548 -8.792 1.00 91.81 98 ARG A CA 1
ATOM 770 C C . ARG A 1 98 ? 6.340 0.722 -8.044 1.00 91.81 98 ARG A C 1
ATOM 772 O O . ARG A 1 98 ? 5.470 0.653 -7.179 1.00 91.81 98 ARG A O 1
ATOM 779 N N . LYS A 1 99 ? 6.970 1.860 -8.351 1.00 94.44 99 LYS A N 1
ATOM 780 C CA . LYS A 1 99 ? 6.561 3.165 -7.810 1.00 94.44 99 LYS A CA 1
ATOM 781 C C . LYS A 1 99 ? 5.184 3.545 -8.339 1.00 94.44 99 LYS A C 1
ATOM 783 O O . LYS A 1 99 ? 4.309 3.869 -7.545 1.00 94.44 99 LYS A O 1
ATOM 788 N N 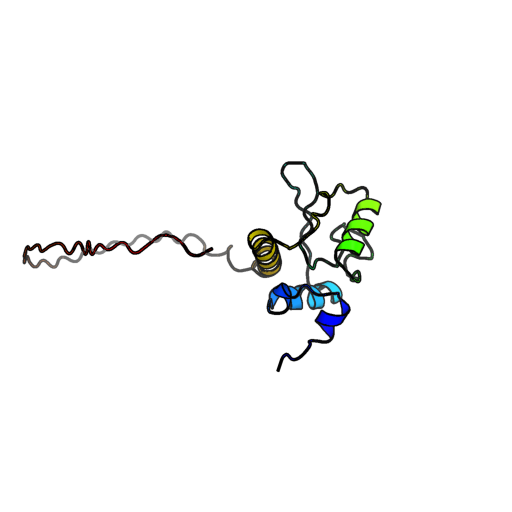. ASP A 1 100 ? 4.986 3.425 -9.648 1.00 95.19 100 ASP A N 1
ATOM 789 C CA . ASP A 1 100 ? 3.727 3.769 -10.310 1.00 95.19 100 ASP A CA 1
ATOM 790 C C . ASP A 1 100 ? 2.596 2.851 -9.846 1.00 95.19 100 ASP A C 1
ATOM 792 O O . ASP A 1 100 ? 1.496 3.318 -9.571 1.00 95.19 100 ASP A O 1
ATOM 796 N N . ALA A 1 101 ? 2.877 1.555 -9.664 1.00 94.38 101 ALA A N 1
ATOM 797 C CA . ALA A 1 101 ? 1.916 0.616 -9.094 1.00 94.38 101 ALA A CA 1
ATOM 798 C C . ALA A 1 101 ? 1.490 1.006 -7.668 1.00 94.38 101 ALA A C 1
ATOM 800 O O . ALA A 1 101 ? 0.312 0.899 -7.340 1.00 94.38 101 ALA A O 1
ATOM 801 N N . ALA A 1 102 ? 2.422 1.479 -6.831 1.00 94.81 102 ALA A N 1
ATOM 802 C CA . ALA A 1 102 ? 2.092 1.967 -5.494 1.00 94.81 102 ALA A CA 1
ATOM 803 C C . ALA A 1 102 ? 1.246 3.248 -5.554 1.00 94.81 102 ALA A C 1
ATOM 805 O O . ALA A 1 102 ? 0.232 3.327 -4.872 1.00 94.81 102 ALA A O 1
ATOM 806 N N . ILE A 1 103 ? 1.618 4.220 -6.394 1.00 95.25 103 ILE A N 1
ATOM 807 C CA . ILE A 1 103 ? 0.855 5.469 -6.570 1.00 95.25 103 ILE A CA 1
ATOM 808 C C . ILE A 1 103 ? -0.570 5.170 -7.042 1.00 95.25 103 ILE A C 1
ATOM 810 O O . ILE A 1 103 ? -1.523 5.665 -6.448 1.00 95.25 103 ILE A O 1
ATOM 814 N N . ARG A 1 104 ? -0.719 4.316 -8.061 1.00 95.69 104 ARG A N 1
ATOM 815 C CA . ARG A 1 104 ? -2.027 3.898 -8.577 1.00 95.69 104 ARG A CA 1
ATOM 816 C C . ARG A 1 104 ? -2.878 3.253 -7.490 1.00 95.69 104 ARG A C 1
ATOM 818 O O . ARG A 1 104 ? -4.056 3.560 -7.387 1.00 95.69 104 ARG A O 1
ATOM 825 N N . TRP A 1 105 ? -2.277 2.400 -6.661 1.00 95.50 105 TRP A N 1
ATOM 826 C CA . TRP A 1 105 ? -2.994 1.799 -5.544 1.00 95.50 105 TRP A CA 1
ATOM 827 C C . TRP A 1 105 ? -3.502 2.853 -4.552 1.00 95.50 105 TRP A C 1
ATOM 829 O O . TRP A 1 105 ? -4.672 2.805 -4.190 1.00 95.50 105 TRP A O 1
ATOM 839 N N . TYR A 1 106 ? -2.682 3.837 -4.164 1.00 95.88 106 TYR A N 1
ATOM 840 C CA . TYR A 1 106 ? -3.140 4.906 -3.266 1.00 95.88 106 TYR A CA 1
ATOM 841 C C . TYR A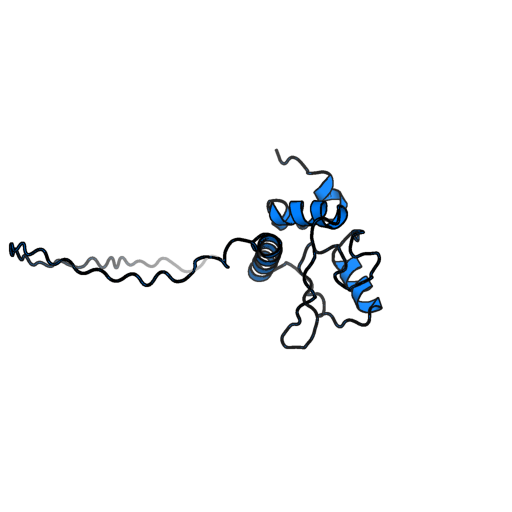 1 106 ? -4.266 5.741 -3.875 1.00 95.88 106 TYR A C 1
ATOM 843 O O . TYR A 1 106 ? -5.226 6.033 -3.172 1.00 95.88 106 TYR A O 1
ATOM 851 N N . ASN A 1 107 ? -4.176 6.096 -5.159 1.00 95.19 107 ASN A N 1
ATOM 852 C CA . ASN A 1 107 ? -5.247 6.835 -5.836 1.00 95.19 107 ASN A CA 1
ATOM 853 C C . ASN A 1 107 ? -6.556 6.031 -5.863 1.00 95.19 107 ASN A C 1
ATOM 855 O O . ASN A 1 107 ? -7.606 6.568 -5.527 1.00 95.19 107 ASN A O 1
ATOM 859 N N . SER A 1 108 ? -6.477 4.722 -6.128 1.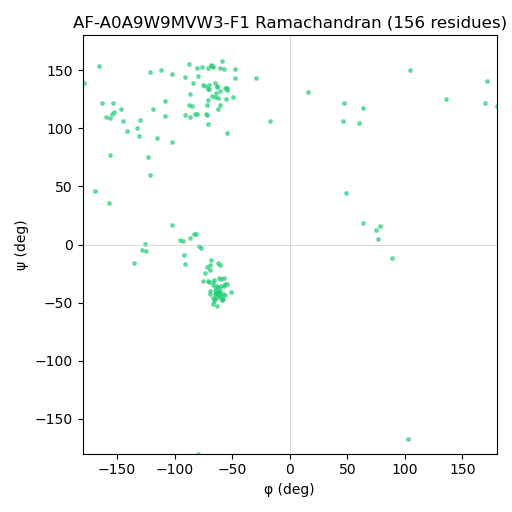00 94.31 108 SER A N 1
ATOM 860 C CA . SER A 1 108 ? -7.660 3.852 -6.183 1.00 94.31 108 SER A CA 1
ATOM 861 C C . SER A 1 108 ? -8.432 3.743 -4.861 1.00 94.31 108 SER A C 1
ATOM 863 O O . SER A 1 108 ? -9.579 3.312 -4.859 1.00 94.31 108 SER A O 1
ATOM 865 N N . LEU A 1 109 ? -7.834 4.137 -3.727 1.00 92.88 109 LEU A N 1
ATOM 866 C CA . LEU A 1 109 ? -8.530 4.191 -2.433 1.00 92.88 109 LEU A CA 1
ATOM 867 C C . LEU A 1 109 ? -9.587 5.303 -2.369 1.00 92.88 109 LEU A C 1
ATOM 869 O O . LEU A 1 109 ? -10.423 5.277 -1.469 1.00 92.88 109 LEU A O 1
ATOM 873 N N . PHE A 1 110 ? -9.519 6.277 -3.278 1.00 91.81 110 PHE A N 1
ATOM 874 C CA . PHE A 1 110 ? -10.367 7.470 -3.285 1.00 91.81 110 PHE A CA 1
ATOM 875 C C . PHE A 1 110 ? -11.126 7.669 -4.602 1.00 91.81 110 PHE A C 1
ATOM 877 O O . PHE A 1 110 ? -11.958 8.561 -4.675 1.00 91.81 110 PHE A O 1
ATOM 884 N N . GLU A 1 111 ? -10.865 6.847 -5.622 1.00 81.56 111 GLU A N 1
ATOM 885 C CA . GLU A 1 111 ? -11.515 6.917 -6.944 1.00 81.56 111 GLU A CA 1
ATOM 886 C C . GLU A 1 111 ? -12.900 6.241 -6.998 1.00 81.56 111 GLU A C 1
ATOM 888 O O . GLU A 1 111 ? -13.468 6.103 -8.071 1.00 81.56 111 GLU A O 1
ATOM 893 N N . ALA A 1 112 ? -13.475 5.820 -5.870 1.00 58.94 112 ALA A N 1
ATOM 894 C CA . ALA A 1 112 ? -14.753 5.111 -5.855 1.00 58.94 112 ALA A CA 1
ATOM 895 C C . ALA A 1 112 ? -15.840 5.924 -5.139 1.00 58.94 112 ALA A C 1
ATOM 897 O O . ALA A 1 112 ? -15.931 5.787 -3.925 1.00 58.94 112 ALA A O 1
ATOM 898 N N . GLU A 1 113 ? -16.600 6.742 -5.890 1.00 53.41 113 GLU A N 1
ATOM 899 C CA . GLU A 1 113 ? -18.071 6.969 -5.809 1.00 53.41 113 GLU A CA 1
ATOM 900 C C . GLU A 1 113 ? -18.594 7.795 -7.031 1.00 53.41 113 GLU A C 1
ATOM 902 O O . GLU A 1 113 ? -19.344 8.745 -6.837 1.00 53.41 113 GLU A O 1
ATOM 907 N N . GLU A 1 114 ? -18.212 7.499 -8.289 1.00 48.84 114 GLU A N 1
ATOM 908 C CA . GLU A 1 114 ? -18.792 8.209 -9.468 1.00 48.84 114 GLU A CA 1
ATOM 909 C C . GLU A 1 114 ? -19.355 7.322 -10.604 1.00 48.84 114 GLU A C 1
ATOM 911 O O . GLU A 1 114 ? -19.992 7.863 -11.498 1.00 48.84 114 GLU A O 1
ATOM 916 N N . ASP A 1 115 ? -19.244 5.988 -10.567 1.00 51.59 115 ASP A N 1
ATOM 917 C CA . ASP A 1 115 ? -19.655 5.123 -11.699 1.00 51.59 115 ASP A CA 1
ATOM 918 C C . ASP A 1 115 ? -20.737 4.085 -11.330 1.00 51.59 115 ASP A C 1
ATOM 920 O O . ASP A 1 115 ? -20.494 2.884 -11.448 1.00 51.59 115 ASP A O 1
ATOM 924 N N . ASP A 1 116 ? -21.923 4.499 -10.863 1.00 53.59 116 ASP A N 1
ATOM 925 C CA . ASP A 1 116 ? -23.067 3.559 -10.784 1.00 53.59 116 ASP A CA 1
ATOM 926 C C . ASP A 1 116 ? -24.468 4.217 -10.769 1.00 53.59 116 ASP A C 1
ATOM 928 O O . ASP A 1 116 ? -25.370 3.726 -10.099 1.00 53.59 116 ASP A O 1
ATOM 932 N N . ASP A 1 117 ? -24.684 5.321 -11.497 1.00 53.09 117 ASP A N 1
ATOM 933 C CA . ASP A 1 117 ? -26.043 5.855 -11.726 1.00 53.09 117 ASP A CA 1
ATOM 934 C C . ASP A 1 117 ? -26.114 6.721 -13.003 1.00 53.09 117 ASP A C 1
ATOM 936 O O . ASP A 1 117 ? -26.182 7.943 -12.941 1.00 53.09 117 ASP A O 1
ATOM 940 N N . GLU A 1 118 ? -26.148 6.102 -14.187 1.00 54.56 118 GLU A N 1
ATOM 941 C CA . GLU A 1 118 ? -26.957 6.659 -15.283 1.00 54.56 118 GLU A CA 1
ATOM 942 C C . GLU A 1 118 ? -27.808 5.542 -15.889 1.00 54.56 118 GLU A C 1
ATOM 944 O O . GLU A 1 118 ? -27.393 4.749 -16.739 1.00 54.56 118 GLU A O 1
ATOM 949 N N . GLU A 1 119 ? -29.027 5.471 -15.352 1.00 52.34 119 GLU A N 1
ATOM 950 C CA . GLU A 1 119 ? -30.145 4.715 -15.881 1.00 52.34 119 GLU A CA 1
ATOM 951 C C . GLU A 1 119 ? -30.357 5.002 -17.371 1.00 52.34 119 GLU A C 1
ATOM 953 O O . GLU A 1 119 ? -30.558 6.128 -17.824 1.00 52.34 119 GLU A O 1
ATOM 958 N N . ASN A 1 120 ? -30.386 3.899 -18.104 1.00 51.94 120 ASN A N 1
ATOM 959 C CA . ASN A 1 120 ? -31.152 3.659 -19.311 1.00 51.94 120 ASN A CA 1
ATOM 960 C C . ASN A 1 120 ? -32.319 4.651 -19.548 1.00 51.94 120 ASN A C 1
ATOM 962 O O . ASN A 1 120 ? -33.374 4.544 -18.923 1.00 51.94 120 ASN A O 1
ATOM 966 N N . SER A 1 121 ? -32.149 5.564 -20.503 1.00 47.84 121 SER A N 1
ATOM 967 C CA . SER A 1 121 ? -33.249 6.282 -21.155 1.00 47.84 121 SER A CA 1
ATOM 968 C C . SER A 1 121 ? -33.178 6.054 -22.666 1.00 47.84 121 SER A C 1
ATOM 970 O O . SER A 1 121 ? -32.759 6.901 -23.448 1.00 47.84 121 SER A O 1
ATOM 972 N N . ASP A 1 122 ? -33.594 4.850 -23.065 1.00 55.62 122 ASP A N 1
ATOM 973 C CA . ASP A 1 122 ? -34.233 4.608 -24.356 1.00 55.62 122 ASP A CA 1
ATOM 974 C C . ASP A 1 122 ? -35.447 5.551 -24.491 1.00 55.62 122 ASP A C 1
ATOM 976 O O . ASP A 1 122 ? -36.540 5.239 -24.014 1.00 55.62 122 ASP A O 1
ATOM 980 N N . GLU A 1 123 ? -35.283 6.699 -25.151 1.00 55.69 123 GLU A N 1
ATOM 981 C CA . GLU A 1 123 ? -36.419 7.428 -25.719 1.00 55.69 123 GLU A CA 1
ATOM 982 C C . GLU A 1 123 ? -36.116 7.835 -27.165 1.00 55.69 123 GLU A C 1
ATOM 984 O O . GLU A 1 123 ? -35.358 8.750 -27.484 1.00 55.69 123 GLU A O 1
ATOM 989 N N . HIS A 1 124 ? -36.693 7.016 -28.034 1.00 57.12 124 HIS A N 1
ATOM 990 C CA . HIS A 1 124 ? -36.838 7.150 -29.469 1.00 57.12 124 HIS A CA 1
ATOM 991 C C . HIS A 1 124 ? -37.743 8.352 -29.766 1.00 57.12 124 HIS A C 1
ATOM 993 O O . HIS A 1 124 ? -38.871 8.373 -29.286 1.00 57.12 124 HIS A O 1
ATOM 999 N N . ASP A 1 125 ? -37.304 9.297 -30.599 1.00 51.34 125 ASP A N 1
ATOM 1000 C CA . ASP A 1 125 ? -38.242 10.071 -31.416 1.00 51.34 125 ASP A CA 1
ATOM 1001 C C . ASP A 1 125 ? -37.572 10.579 -32.699 1.00 51.34 125 ASP A C 1
ATOM 1003 O O . ASP A 1 125 ? -36.540 11.253 -32.691 1.00 51.34 125 ASP A O 1
ATOM 1007 N N . ASP A 1 126 ? -38.179 10.169 -33.809 1.00 56.06 126 ASP A N 1
ATOM 1008 C CA . ASP A 1 126 ? -37.830 10.476 -35.188 1.00 56.06 126 ASP A CA 1
ATOM 1009 C C . ASP A 1 126 ? -38.121 11.943 -35.537 1.00 56.06 126 ASP A C 1
ATOM 1011 O O . ASP A 1 126 ? -39.217 12.445 -35.279 1.00 56.06 126 ASP A O 1
ATOM 1015 N N . ALA A 1 127 ? -37.204 12.600 -36.253 1.00 54.69 127 ALA A N 1
ATOM 1016 C CA . ALA A 1 127 ? -37.562 13.685 -37.167 1.00 54.69 127 ALA A CA 1
ATOM 1017 C C . ALA A 1 127 ? -36.499 13.863 -38.263 1.00 54.69 127 ALA A C 1
ATOM 1019 O O . ALA A 1 127 ? -35.392 14.341 -38.023 1.00 54.69 127 ALA A O 1
ATOM 1020 N N . GLU A 1 128 ? -36.890 13.469 -39.471 1.00 55.31 128 GLU A N 1
ATOM 1021 C CA . GLU A 1 128 ? -36.271 13.778 -40.761 1.00 55.31 128 GLU A CA 1
ATOM 1022 C C . GLU A 1 128 ? -36.117 15.305 -40.945 1.00 55.31 128 GLU A C 1
ATOM 1024 O O . GLU A 1 128 ? -37.089 16.038 -40.743 1.00 55.31 128 GLU A O 1
ATOM 1029 N N . ASP A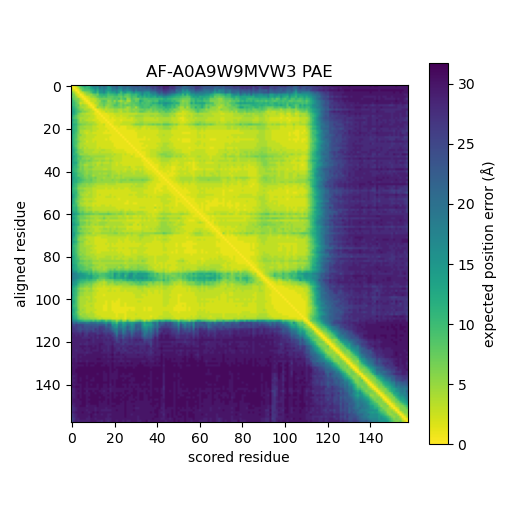 1 129 ? -34.958 15.790 -41.406 1.00 53.50 129 ASP A N 1
ATOM 1030 C CA . ASP A 1 129 ? -34.904 17.041 -42.179 1.00 53.50 129 ASP A CA 1
ATOM 1031 C C . ASP A 1 129 ? -33.801 16.997 -43.247 1.00 53.50 129 ASP A C 1
ATOM 1033 O O . ASP A 1 129 ? -32.604 16.862 -42.983 1.00 53.50 129 ASP A O 1
ATOM 1037 N N . ASP A 1 130 ? -34.280 17.081 -44.481 1.00 52.59 130 ASP A N 1
ATOM 1038 C CA . ASP A 1 130 ? -33.600 17.017 -45.765 1.00 52.59 130 ASP A CA 1
ATOM 1039 C C . ASP A 1 130 ? -32.969 18.381 -46.078 1.00 52.59 130 ASP A C 1
ATOM 1041 O O . ASP A 1 130 ? -33.690 19.322 -46.400 1.00 52.59 130 ASP A O 1
ATOM 1045 N N . HIS A 1 131 ? -31.637 18.509 -46.104 1.00 51.62 131 HIS A N 1
ATOM 1046 C CA . HIS A 1 131 ? -31.011 19.569 -46.903 1.00 51.62 131 HIS A CA 1
ATOM 1047 C C . HIS A 1 131 ? -29.681 19.149 -47.537 1.00 51.62 131 HIS A C 1
ATOM 1049 O O . HIS A 1 131 ? -28.623 19.063 -46.919 1.00 51.62 131 HIS A O 1
ATOM 1055 N N . ALA A 1 132 ? -29.787 18.938 -48.847 1.00 51.44 132 ALA A N 1
ATOM 1056 C CA . ALA A 1 132 ? -28.733 18.690 -49.809 1.00 51.44 132 ALA A CA 1
ATOM 1057 C C . ALA A 1 132 ? -27.789 19.886 -50.048 1.00 51.44 132 ALA A C 1
ATOM 1059 O O . ALA A 1 132 ? -28.200 21.047 -50.036 1.00 51.44 132 ALA A O 1
ATOM 1060 N N . GLY A 1 133 ? -26.555 19.558 -50.446 1.00 44.50 133 GLY A N 1
ATOM 1061 C CA . GLY A 1 133 ? -25.601 20.441 -51.131 1.00 44.50 133 GLY A CA 1
ATOM 1062 C C . GLY A 1 133 ? -24.200 20.307 -50.535 1.00 44.50 133 GLY A C 1
ATOM 1063 O O . GLY A 1 133 ? -24.029 20.468 -49.341 1.00 44.50 133 GLY A O 1
ATOM 1064 N N . GLY A 1 134 ? -23.119 20.021 -51.250 1.00 42.69 134 GLY A N 1
ATOM 1065 C CA . GLY A 1 134 ? -22.847 19.881 -52.672 1.00 42.69 134 GLY A CA 1
ATOM 1066 C C . GLY A 1 134 ? -21.321 19.755 -52.809 1.00 42.69 134 GLY A C 1
ATOM 1067 O O . GLY A 1 134 ? -20.579 20.393 -52.068 1.00 42.69 134 GLY A O 1
ATOM 1068 N N . ASN A 1 135 ? -20.871 18.891 -53.717 1.00 48.28 135 ASN A N 1
ATOM 1069 C CA . ASN A 1 135 ? -19.478 18.507 -53.963 1.00 48.28 135 ASN A CA 1
ATOM 1070 C C . ASN A 1 135 ? -18.478 19.672 -54.064 1.00 48.28 135 ASN A C 1
ATOM 1072 O O . ASN A 1 135 ? -18.727 20.627 -54.802 1.00 48.28 135 ASN A O 1
ATOM 1076 N N . ARG A 1 136 ? -17.261 19.468 -53.538 1.00 47.53 136 ARG A N 1
ATOM 1077 C CA . ARG A 1 136 ? -16.040 19.813 -54.282 1.00 47.53 136 ARG A CA 1
ATOM 1078 C C . ARG A 1 136 ? -14.843 18.969 -53.824 1.00 47.53 136 ARG A C 1
ATOM 1080 O O . ARG A 1 136 ? -14.408 19.077 -52.685 1.00 47.53 136 ARG A O 1
ATOM 1087 N N . ALA A 1 137 ? -14.386 18.110 -54.734 1.00 54.75 137 ALA A N 1
ATOM 1088 C CA . ALA A 1 137 ? -13.061 17.491 -54.748 1.00 54.75 137 ALA A CA 1
ATOM 1089 C C . ALA A 1 137 ? -11.966 18.564 -54.837 1.00 54.75 137 ALA A C 1
ATOM 1091 O O . ALA A 1 137 ? -12.296 19.618 -55.375 1.00 54.75 137 ALA A O 1
ATOM 1092 N N . GLU A 1 138 ? -10.761 18.287 -54.312 1.00 60.78 138 GLU A N 1
ATOM 1093 C CA . GLU A 1 138 ? -9.405 18.221 -54.947 1.00 60.78 138 GLU A CA 1
ATOM 1094 C C . GLU A 1 138 ? -8.530 17.439 -53.913 1.00 60.78 138 GLU A C 1
ATOM 1096 O O . GLU A 1 138 ? -8.688 17.677 -52.715 1.00 60.78 138 GLU A O 1
ATOM 1101 N N . GLU A 1 139 ? -7.875 16.297 -54.189 1.00 53.56 139 GLU A N 1
ATOM 1102 C CA . GLU A 1 139 ? -6.650 16.074 -55.007 1.00 53.56 139 GLU A CA 1
ATOM 1103 C C . GLU A 1 139 ? -5.571 17.113 -54.641 1.00 53.56 139 GLU A C 1
ATOM 1105 O O . GLU A 1 139 ? -5.819 18.305 -54.751 1.00 53.56 139 GLU A O 1
ATOM 1110 N N . ASP A 1 140 ? -4.501 16.770 -53.923 1.00 48.09 140 ASP A N 1
ATOM 1111 C CA . ASP A 1 140 ? -3.208 16.229 -54.400 1.00 48.09 140 ASP A CA 1
ATOM 1112 C C . ASP A 1 140 ? -2.353 15.996 -53.126 1.00 48.09 140 ASP A C 1
ATOM 1114 O O . ASP A 1 140 ? -2.532 16.719 -52.139 1.00 48.09 140 ASP A O 1
ATOM 1118 N N . ASP A 1 141 ? -1.593 14.903 -52.982 1.00 52.91 141 ASP A N 1
ATOM 1119 C CA . ASP A 1 141 ? -0.154 14.803 -53.330 1.00 52.91 141 ASP A CA 1
ATOM 1120 C C . ASP A 1 141 ? 0.661 15.998 -52.782 1.00 52.91 141 ASP A C 1
ATOM 1122 O O . ASP A 1 141 ? 0.291 17.158 -52.918 1.00 52.91 141 ASP A O 1
ATOM 1126 N N . GLU A 1 142 ? 1.689 15.797 -51.961 1.00 54.53 142 GLU A N 1
ATOM 1127 C CA . GLU A 1 142 ? 3.099 15.734 -52.379 1.00 54.53 142 GLU A CA 1
ATOM 1128 C C . GLU A 1 142 ? 3.899 15.486 -51.070 1.00 54.53 142 GLU A C 1
ATOM 1130 O O . GLU A 1 142 ? 3.672 16.160 -50.063 1.00 54.53 142 GLU A O 1
ATOM 1135 N N . GLU A 1 143 ? 4.647 14.396 -50.910 1.00 51.09 143 GLU A N 1
ATOM 1136 C CA . GLU A 1 143 ? 6.038 14.184 -51.339 1.00 51.09 143 GLU A CA 1
ATOM 1137 C C . GLU A 1 143 ? 7.057 14.259 -50.186 1.00 51.09 143 GLU A C 1
ATOM 1139 O O . GLU A 1 143 ? 6.863 14.865 -49.133 1.00 51.09 143 GLU A O 1
ATOM 1144 N N . TYR A 1 144 ? 8.118 13.494 -50.405 1.00 53.38 144 TYR A N 1
ATOM 1145 C CA . TYR A 1 144 ? 9.140 13.012 -49.495 1.00 53.38 144 TYR A CA 1
ATOM 1146 C C . TYR A 1 144 ? 10.101 14.105 -49.014 1.00 53.38 144 TYR A C 1
ATOM 1148 O O . TYR A 1 144 ? 10.456 15.015 -49.757 1.00 53.38 144 TYR A O 1
ATOM 1156 N N . ALA A 1 145 ? 10.649 13.916 -47.815 1.00 58.09 145 ALA A N 1
ATOM 1157 C CA . ALA A 1 145 ? 12.023 14.314 -47.537 1.00 58.09 145 ALA A CA 1
ATOM 1158 C C . ALA A 1 145 ? 12.662 13.241 -46.650 1.00 58.09 145 ALA A C 1
ATOM 1160 O O . ALA A 1 145 ? 12.438 13.188 -45.440 1.00 58.09 145 ALA A O 1
ATOM 1161 N N . GLU A 1 146 ? 13.395 12.338 -47.298 1.00 55.78 146 GLU A N 1
ATOM 1162 C CA . GLU A 1 146 ? 14.489 11.621 -46.658 1.00 55.78 146 GLU A CA 1
ATOM 1163 C C . GLU A 1 146 ? 15.627 12.628 -46.476 1.00 55.78 146 GLU A C 1
ATOM 1165 O O . GLU A 1 146 ? 16.093 13.197 -47.459 1.00 55.78 146 GLU A O 1
ATOM 1170 N N . ASP A 1 147 ? 16.042 12.865 -45.234 1.00 58.88 147 ASP A N 1
ATOM 1171 C CA . ASP A 1 147 ? 17.385 13.370 -44.949 1.00 58.88 147 ASP A CA 1
ATOM 1172 C C . ASP A 1 147 ? 18.197 12.164 -44.469 1.00 58.88 147 ASP A C 1
ATOM 1174 O O . ASP A 1 147 ? 18.219 11.817 -43.285 1.00 58.88 147 ASP A O 1
ATOM 1178 N N . ASP A 1 148 ? 18.778 11.479 -45.452 1.00 59.44 148 ASP A N 1
ATOM 1179 C CA . ASP A 1 148 ? 20.078 10.836 -45.316 1.00 59.44 148 ASP A CA 1
ATOM 1180 C C . ASP A 1 148 ? 21.097 11.984 -45.322 1.00 59.44 148 ASP A C 1
ATOM 1182 O O . ASP A 1 148 ? 21.251 12.668 -46.335 1.00 59.44 148 ASP A O 1
ATOM 1186 N N . ASP A 1 149 ? 21.766 12.223 -44.197 1.00 59.34 149 ASP A N 1
ATOM 1187 C CA . ASP A 1 149 ? 23.074 12.868 -44.233 1.00 59.34 149 ASP A CA 1
ATOM 1188 C C . ASP A 1 149 ? 24.023 12.021 -43.387 1.00 59.34 149 ASP A C 1
ATOM 1190 O O . ASP A 1 149 ? 23.910 11.910 -42.158 1.00 59.34 149 ASP A O 1
ATOM 1194 N N . ASP A 1 150 ? 24.888 11.346 -44.136 1.00 59.22 150 ASP A N 1
ATOM 1195 C CA . ASP A 1 150 ? 26.105 10.683 -43.719 1.00 59.22 150 ASP A CA 1
ATOM 1196 C C . ASP A 1 150 ? 26.950 11.604 -42.813 1.00 59.22 150 ASP A C 1
ATOM 1198 O O . ASP A 1 150 ? 26.945 12.826 -42.932 1.00 59.22 150 ASP A O 1
ATOM 1202 N N . GLU A 1 151 ? 27.727 11.015 -41.907 1.00 57.44 151 GLU A N 1
ATOM 1203 C CA . GLU A 1 151 ? 29.193 11.000 -42.031 1.00 57.44 151 GLU A CA 1
ATOM 1204 C C . GLU A 1 151 ? 29.856 10.498 -40.732 1.00 57.44 151 GLU A C 1
ATOM 1206 O O . GLU A 1 151 ? 29.674 11.027 -39.630 1.00 57.44 151 GLU A O 1
ATOM 1211 N N . ASP A 1 152 ? 30.629 9.422 -40.924 1.00 61.06 152 ASP A N 1
ATOM 1212 C CA . ASP A 1 152 ? 31.774 8.939 -40.146 1.00 61.06 152 ASP A CA 1
ATOM 1213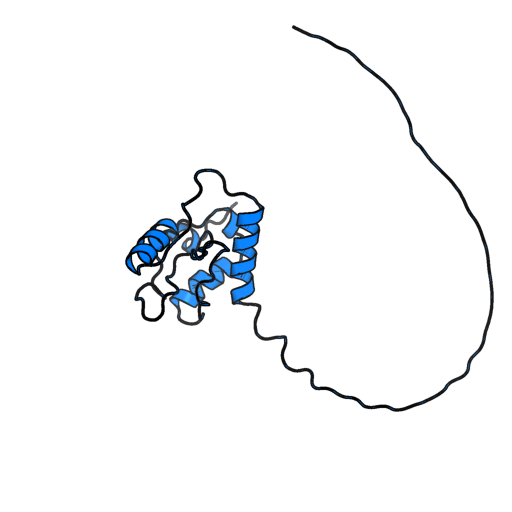 C C . ASP A 1 152 ? 32.564 10.045 -39.439 1.00 61.06 152 ASP A C 1
ATOM 1215 O O . ASP A 1 152 ? 32.829 11.050 -40.072 1.00 61.06 152 ASP A O 1
ATOM 1219 N N . TYR A 1 153 ? 33.068 9.796 -38.219 1.00 61.56 153 TYR A N 1
ATOM 1220 C CA . TYR A 1 153 ? 34.460 10.120 -37.844 1.00 61.56 153 TYR A CA 1
ATOM 1221 C C . TYR A 1 153 ? 34.923 9.302 -36.614 1.00 61.56 153 TYR A C 1
ATOM 1223 O O . TYR A 1 153 ? 34.480 9.523 -35.487 1.00 61.56 153 TYR A O 1
ATOM 1231 N N . ASP A 1 154 ? 35.834 8.368 -36.909 1.00 59.47 154 ASP A N 1
ATOM 1232 C CA . ASP A 1 154 ? 37.076 7.979 -36.218 1.00 59.47 154 ASP A CA 1
ATOM 1233 C C . ASP A 1 154 ? 37.086 7.451 -34.765 1.00 59.47 154 ASP A C 1
ATOM 1235 O O . ASP A 1 154 ? 36.992 8.166 -33.769 1.00 59.47 154 ASP A O 1
ATOM 1239 N N . GLU A 1 155 ? 37.278 6.130 -34.692 1.00 58.44 155 GLU A N 1
ATOM 1240 C CA . GLU A 1 155 ? 38.458 5.426 -34.152 1.00 58.44 155 GLU A CA 1
ATOM 1241 C C . GLU A 1 155 ? 39.475 6.208 -33.269 1.00 58.44 155 GLU A C 1
ATOM 1243 O O . GLU A 1 155 ? 40.027 7.233 -33.657 1.00 58.44 155 GLU A O 1
ATOM 1248 N N . ASP A 1 156 ? 39.794 5.579 -32.128 1.00 61.72 156 ASP A N 1
ATOM 1249 C CA . ASP A 1 156 ? 41.009 5.674 -31.297 1.00 61.72 156 ASP A CA 1
ATOM 1250 C C . ASP A 1 156 ? 41.407 6.993 -30.600 1.00 61.72 156 ASP A C 1
ATOM 1252 O O . ASP A 1 156 ? 41.907 7.929 -31.213 1.00 61.72 156 ASP A O 1
ATOM 1256 N N . ASP A 1 157 ? 41.439 6.958 -29.256 1.00 64.12 157 ASP A N 1
ATOM 1257 C CA . ASP A 1 157 ? 42.658 7.368 -28.535 1.00 64.12 157 ASP A CA 1
ATOM 1258 C C . ASP A 1 157 ? 42.789 6.663 -27.159 1.00 64.12 157 ASP A C 1
ATOM 1260 O O . ASP A 1 157 ? 41.954 6.833 -26.267 1.00 64.12 157 ASP A O 1
ATOM 1264 N N . TYR A 1 158 ? 43.828 5.821 -27.088 1.00 58.53 158 TYR A N 1
ATOM 1265 C CA . TYR A 1 158 ? 44.643 5.273 -25.980 1.00 58.53 158 TYR A CA 1
ATOM 1266 C C . TYR A 1 158 ? 44.145 5.209 -24.519 1.00 58.53 158 TYR A C 1
ATOM 1268 O O . TYR A 1 158 ? 43.973 6.258 -23.857 1.00 58.53 158 TYR A O 1
#